Protein AF-A0A519CHN9-F1 (afdb_monomer_lite)

Sequence (125 aa):
NIEKINLNLLLLMMNKLQKLRKNSKKWVTFDMKNNVLLIVVDSLRADKFYNQKSTEHTPNIDKLLENSFNFTNIISSTDGTYSSLGSLFTGKNPFNHNVTWSQNHLNTTESLQELKKNKIKLYAT

Foldseek 3Di:
DVVVVVVVVVVVVVVVVVVVVVVVPPPPPPPDPDDDDDDDDPPDDPVQQVDPPHPDDDPPVVVVPVVDDDDPPDDFLDPDPQLSVQCVQQVDHSVPQPGDPVRHDDRSVVSVVVCVVVVHDDDDD

Structure (mmCIF, N/CA/C/O backbone):
data_AF-A0A519CHN9-F1
#
_entry.id   AF-A0A519CHN9-F1
#
loop_
_atom_site.group_PDB
_atom_site.id
_atom_site.type_symbol
_atom_site.label_atom_id
_atom_site.label_alt_id
_atom_site.label_comp_id
_atom_site.label_asym_id
_atom_site.label_entity_id
_atom_site.label_seq_id
_atom_site.pdbx_PDB_ins_code
_atom_site.Cartn_x
_atom_site.Cartn_y
_atom_site.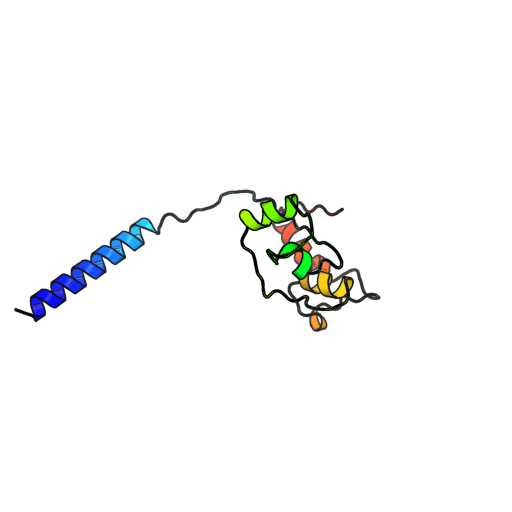Cartn_z
_atom_site.occupancy
_atom_site.B_iso_or_equiv
_atom_site.auth_seq_id
_atom_site.auth_comp_id
_atom_site.auth_asym_id
_atom_site.auth_atom_id
_atom_site.pdbx_PDB_model_num
ATOM 1 N N . ASN A 1 1 ? 6.151 -35.437 49.389 1.00 61.94 1 ASN A N 1
ATOM 2 C CA . ASN A 1 1 ? 4.979 -34.529 49.465 1.00 61.94 1 ASN A CA 1
ATOM 3 C C . ASN A 1 1 ? 5.039 -33.427 48.399 1.00 61.94 1 ASN A C 1
ATOM 5 O O . ASN A 1 1 ? 4.064 -33.235 47.691 1.00 61.94 1 ASN A O 1
ATOM 9 N N . ILE A 1 2 ? 6.196 -32.781 48.204 1.00 60.34 2 ILE A N 1
ATOM 10 C CA . ILE A 1 2 ? 6.413 -31.702 47.215 1.00 60.34 2 ILE A CA 1
ATOM 11 C C . ILE A 1 2 ? 6.310 -32.185 45.750 1.00 60.34 2 ILE A C 1
ATOM 13 O O . ILE A 1 2 ? 5.668 -31.536 44.931 1.00 60.34 2 ILE A O 1
ATOM 17 N N . GLU A 1 3 ? 6.837 -33.368 45.419 1.00 67.56 3 GLU A N 1
ATOM 18 C CA . GLU A 1 3 ? 6.760 -33.914 44.049 1.00 67.56 3 GLU A CA 1
ATOM 19 C C . GLU A 1 3 ? 5.323 -34.210 43.589 1.00 67.56 3 GLU A C 1
ATOM 21 O O . GLU A 1 3 ? 4.958 -33.906 42.455 1.00 67.56 3 GLU A O 1
ATOM 26 N N . LYS A 1 4 ? 4.466 -34.722 44.485 1.00 66.44 4 LYS A N 1
ATOM 27 C CA . LYS A 1 4 ? 3.037 -34.946 44.191 1.00 66.44 4 LYS A CA 1
ATOM 28 C C . LYS A 1 4 ? 2.291 -33.634 43.920 1.00 66.44 4 LYS A C 1
ATOM 30 O O . LYS A 1 4 ? 1.401 -33.609 43.074 1.00 66.44 4 LYS A O 1
ATOM 35 N N . ILE A 1 5 ? 2.664 -32.547 44.600 1.00 72.00 5 ILE A N 1
ATOM 36 C CA . ILE A 1 5 ? 2.086 -31.212 44.377 1.00 72.00 5 ILE A CA 1
ATOM 37 C C . ILE A 1 5 ? 2.493 -30.682 42.993 1.00 72.00 5 ILE A C 1
ATOM 39 O O . ILE A 1 5 ? 1.635 -30.201 42.254 1.00 72.00 5 ILE A O 1
ATOM 43 N N . ASN A 1 6 ? 3.758 -30.858 42.596 1.00 78.50 6 ASN A N 1
ATOM 44 C CA . ASN A 1 6 ? 4.243 -30.456 41.271 1.00 78.50 6 ASN A CA 1
ATOM 45 C C . ASN A 1 6 ? 3.575 -31.239 40.130 1.00 78.50 6 ASN A C 1
ATOM 47 O O . ASN A 1 6 ? 3.205 -30.642 39.118 1.00 78.50 6 ASN A O 1
ATOM 51 N N . LEU A 1 7 ? 3.345 -32.547 40.298 1.00 78.56 7 LEU A N 1
ATOM 52 C CA . LEU A 1 7 ? 2.612 -33.350 39.311 1.00 78.56 7 LEU A CA 1
ATOM 53 C C . LEU A 1 7 ? 1.145 -32.920 39.171 1.00 78.56 7 LEU A C 1
ATOM 55 O O . LEU A 1 7 ? 0.643 -32.820 38.052 1.00 78.56 7 LEU A O 1
ATOM 59 N N . ASN A 1 8 ? 0.467 -32.612 40.280 1.00 85.06 8 ASN A N 1
ATOM 60 C CA . ASN A 1 8 ? -0.912 -32.119 40.238 1.00 85.06 8 ASN A CA 1
ATOM 61 C C . ASN A 1 8 ? -1.011 -30.746 39.559 1.00 85.06 8 ASN A C 1
ATOM 63 O O . ASN A 1 8 ? -1.954 -30.501 38.805 1.00 85.06 8 ASN A O 1
ATOM 67 N N . LEU A 1 9 ? -0.027 -29.868 39.778 1.00 84.12 9 LEU A N 1
ATOM 68 C CA . LEU A 1 9 ? 0.030 -28.557 39.132 1.00 84.12 9 LEU A CA 1
ATOM 69 C C . LEU A 1 9 ? 0.277 -28.682 37.620 1.00 84.12 9 LEU A C 1
ATOM 71 O O . LEU A 1 9 ? -0.406 -28.030 36.828 1.00 84.12 9 LEU A O 1
ATOM 75 N N . LEU A 1 10 ? 1.186 -29.574 37.214 1.00 84.44 10 LEU A N 1
ATOM 76 C CA . LEU A 1 10 ? 1.451 -29.870 35.805 1.00 84.44 10 LEU A CA 1
ATOM 77 C C . LEU A 1 10 ? 0.201 -30.429 35.112 1.00 84.44 10 LEU A C 1
ATOM 79 O O . LEU A 1 10 ? -0.173 -29.967 34.033 1.00 84.44 10 LEU A O 1
ATOM 83 N N . LEU A 1 11 ? -0.500 -31.364 35.758 1.00 86.38 11 LEU A N 1
ATOM 84 C CA . LEU A 1 11 ? -1.737 -31.945 35.238 1.00 86.38 11 LEU A CA 1
ATOM 85 C C . LEU A 1 11 ? -2.847 -30.890 35.096 1.00 86.38 11 LEU A C 1
ATOM 87 O O . LEU A 1 11 ? -3.566 -30.871 34.094 1.00 86.38 11 LEU A O 1
ATOM 91 N N . LEU A 1 12 ? -2.956 -29.962 36.053 1.00 88.94 12 LEU A N 1
ATOM 92 C CA . LEU A 1 12 ? -3.894 -28.840 35.991 1.00 88.94 12 LEU A CA 1
ATOM 93 C C . LEU A 1 12 ? -3.587 -27.910 34.805 1.00 88.94 12 LEU A C 1
ATOM 95 O O . LEU A 1 12 ? -4.499 -27.521 34.069 1.00 88.94 12 LEU A O 1
ATOM 99 N N . MET A 1 13 ? -2.308 -27.588 34.583 1.00 84.31 13 MET A N 1
ATOM 100 C CA . MET A 1 13 ? -1.868 -26.780 33.442 1.00 84.31 13 MET A CA 1
ATOM 101 C C . MET A 1 13 ? -2.162 -27.479 32.112 1.00 84.31 13 MET A C 1
ATOM 103 O O . MET A 1 13 ? -2.726 -26.859 31.207 1.00 84.31 13 MET A O 1
ATOM 107 N N . MET A 1 14 ? -1.865 -28.777 32.006 1.00 80.94 14 MET A N 1
ATOM 108 C CA . MET A 1 14 ? -2.149 -29.564 30.803 1.00 80.94 14 MET A CA 1
ATOM 109 C C . MET A 1 14 ? -3.653 -29.632 30.509 1.00 80.94 14 MET A C 1
ATOM 111 O O . MET A 1 14 ? -4.060 -29.429 29.366 1.00 80.94 14 MET A O 1
ATOM 115 N N . ASN A 1 15 ? -4.498 -29.813 31.526 1.00 84.75 15 ASN A N 1
ATOM 116 C CA . ASN A 1 15 ? -5.955 -29.825 31.360 1.00 84.75 15 ASN A CA 1
ATOM 117 C C . ASN A 1 15 ? -6.507 -28.457 30.930 1.00 84.75 15 ASN A C 1
ATOM 119 O O . ASN A 1 15 ? -7.392 -28.381 30.071 1.00 84.75 15 ASN A O 1
ATOM 123 N N . LYS A 1 16 ? -5.959 -27.358 31.469 1.00 82.44 16 LYS A N 1
ATOM 124 C CA . LYS A 1 16 ? -6.336 -25.994 31.067 1.00 82.44 16 LYS A CA 1
ATOM 125 C C . LYS A 1 16 ? -5.946 -25.721 29.611 1.00 82.44 16 LYS A C 1
ATOM 127 O O . LYS A 1 16 ? -6.774 -25.223 28.851 1.00 82.44 16 LYS A O 1
ATOM 132 N N . LEU A 1 17 ? -4.746 -26.135 29.195 1.00 78.00 17 LEU A N 1
ATOM 133 C CA . LEU A 1 17 ? -4.287 -26.051 27.803 1.00 78.00 17 LEU A CA 1
ATOM 134 C C . LEU A 1 17 ? -5.149 -26.895 26.858 1.00 78.00 17 LEU A C 1
ATOM 136 O O . LEU A 1 17 ? -5.529 -26.427 25.787 1.00 78.00 17 LEU A O 1
ATOM 140 N N . GLN A 1 18 ? -5.531 -28.111 27.255 1.00 75.44 18 GLN A N 1
ATOM 141 C CA . GLN A 1 18 ? -6.424 -28.953 26.457 1.00 75.44 18 GLN A CA 1
ATOM 142 C C . GLN A 1 18 ? -7.824 -28.342 26.304 1.00 75.44 18 GLN A C 1
ATOM 144 O O . GLN A 1 18 ? -8.412 -28.435 25.223 1.00 75.44 18 GLN A O 1
ATOM 149 N N . LYS A 1 19 ? -8.351 -27.685 27.346 1.00 73.06 19 LYS A N 1
ATOM 150 C CA . LYS A 1 19 ? -9.637 -26.971 27.297 1.00 73.06 19 LYS A CA 1
ATOM 151 C C . LYS A 1 19 ? -9.566 -25.739 26.390 1.00 73.06 19 LYS A C 1
ATOM 153 O O . LYS A 1 19 ? -10.455 -25.551 25.563 1.00 73.06 19 LYS A O 1
ATOM 158 N N . LEU A 1 20 ? -8.482 -24.964 26.474 1.00 70.31 20 LEU A N 1
ATOM 159 C CA . LEU A 1 20 ? -8.211 -23.848 25.560 1.00 70.31 20 LEU A CA 1
ATOM 160 C C . LEU A 1 20 ? -8.096 -24.334 24.106 1.00 70.31 20 LEU A C 1
ATOM 162 O O . LEU A 1 20 ? -8.723 -23.756 23.224 1.00 70.31 20 LEU A O 1
ATOM 166 N N . ARG A 1 21 ? -7.407 -25.459 23.867 1.00 66.38 21 ARG A N 1
ATOM 167 C CA . ARG A 1 21 ? -7.287 -26.087 22.539 1.00 66.38 21 ARG A CA 1
ATOM 168 C C . ARG A 1 21 ? -8.617 -26.616 21.993 1.00 66.38 21 ARG A C 1
ATOM 170 O O . ARG A 1 21 ? -8.829 -26.610 20.785 1.00 66.38 21 ARG A O 1
ATOM 177 N N . LYS A 1 22 ? -9.516 -27.115 22.850 1.00 61.56 22 LYS A N 1
ATOM 178 C CA . LYS A 1 22 ? -10.867 -27.536 22.431 1.00 61.56 22 LYS A CA 1
ATOM 179 C C . LYS A 1 22 ? -11.746 -26.333 22.077 1.00 61.56 22 LYS A C 1
ATOM 181 O O . LYS A 1 22 ? -12.467 -26.406 21.089 1.00 61.56 22 LYS A O 1
ATOM 186 N N . ASN A 1 23 ? -11.622 -25.223 22.804 1.00 59.31 23 ASN A N 1
ATOM 187 C CA . ASN A 1 23 ? -12.347 -23.984 22.504 1.00 59.31 23 ASN A CA 1
ATOM 188 C C . ASN A 1 23 ? -11.767 -23.210 21.306 1.00 59.31 23 ASN A C 1
ATOM 190 O O . ASN A 1 23 ? -12.498 -22.467 20.660 1.00 59.31 23 ASN A O 1
ATOM 194 N N . SER A 1 24 ? -10.492 -23.414 20.960 1.00 55.78 24 SER A N 1
ATOM 195 C CA . SER A 1 24 ? -9.856 -22.788 19.791 1.00 55.78 24 SER A CA 1
ATOM 196 C C . SER A 1 24 ? -10.160 -23.494 18.463 1.00 55.78 24 SER A C 1
ATOM 198 O O . SER A 1 24 ? -9.761 -23.009 17.412 1.00 55.78 24 SER A O 1
ATOM 200 N N . LYS A 1 25 ? -10.851 -24.645 18.483 1.00 47.62 25 LYS A N 1
ATOM 201 C CA . LYS A 1 25 ? -11.217 -25.417 17.279 1.00 47.62 25 LYS A CA 1
ATOM 202 C C . LYS A 1 25 ? -12.506 -24.948 16.597 1.00 47.62 25 LYS A C 1
ATOM 204 O O . LYS A 1 25 ? -13.026 -25.653 15.735 1.00 47.62 25 LYS A O 1
ATOM 209 N N . LYS A 1 26 ? -13.002 -23.752 16.915 1.00 43.62 26 LYS A N 1
ATOM 210 C CA . LYS A 1 26 ? -13.918 -23.043 16.020 1.00 43.62 26 LYS A CA 1
ATOM 211 C C . LYS A 1 26 ? -13.058 -22.369 14.954 1.00 43.62 26 LYS A C 1
ATOM 213 O O . LYS A 1 26 ? -12.722 -21.195 15.067 1.00 43.62 26 LYS A O 1
ATOM 218 N N . TRP A 1 27 ? -12.643 -23.139 13.950 1.00 42.03 27 TRP A N 1
ATOM 219 C CA . TRP A 1 27 ? -12.181 -22.533 12.710 1.00 42.03 27 TRP A CA 1
ATOM 220 C C . TRP A 1 27 ? -13.363 -21.728 12.200 1.00 42.03 27 TRP A C 1
ATOM 222 O O . TRP A 1 27 ? -14.407 -22.296 11.879 1.00 42.03 27 TRP A O 1
ATOM 232 N N . VAL A 1 28 ? -13.243 -20.405 12.220 1.00 43.47 28 VAL A N 1
ATOM 233 C CA . VAL A 1 28 ? -14.173 -19.569 11.479 1.00 43.47 28 VAL A CA 1
ATOM 234 C C . VAL A 1 28 ? -13.859 -19.842 10.016 1.00 43.47 28 VAL A C 1
ATOM 236 O O . VAL A 1 28 ? -12.993 -19.217 9.416 1.00 43.47 28 VAL A O 1
ATOM 239 N N . THR A 1 29 ? -14.500 -20.865 9.461 1.00 40.09 29 THR A N 1
ATOM 240 C CA . THR A 1 29 ? -14.624 -21.023 8.021 1.00 40.09 29 THR A CA 1
ATOM 241 C C . THR A 1 29 ? -15.515 -19.878 7.574 1.00 40.09 29 THR A C 1
ATOM 243 O O . THR A 1 29 ? -16.740 -19.973 7.628 1.00 40.09 29 THR A O 1
ATOM 246 N N . PHE A 1 30 ? -14.897 -18.746 7.240 1.00 43.19 30 PHE A N 1
ATOM 247 C CA . PHE A 1 30 ? -15.588 -17.674 6.547 1.00 43.19 30 PHE A CA 1
ATOM 248 C C . PHE A 1 30 ? -15.931 -18.200 5.155 1.00 43.19 30 PHE A C 1
ATOM 250 O O . PHE A 1 30 ? -15.135 -18.076 4.230 1.00 43.19 30 PHE A O 1
ATOM 257 N N . ASP A 1 31 ? -17.116 -18.784 5.003 1.00 57.28 31 ASP A N 1
ATOM 258 C CA . ASP A 1 31 ? -17.751 -18.895 3.692 1.00 57.28 31 ASP A CA 1
ATOM 259 C C . ASP A 1 31 ? -18.364 -17.534 3.341 1.00 57.28 31 ASP A C 1
ATOM 261 O O . ASP A 1 31 ? -19.576 -17.342 3.274 1.00 57.28 31 ASP A O 1
ATOM 265 N N . MET A 1 32 ? -17.497 -16.525 3.244 1.00 50.53 32 MET A N 1
ATOM 266 C CA . MET A 1 32 ? -17.874 -15.205 2.778 1.00 50.53 32 MET A CA 1
ATOM 267 C C . MET A 1 32 ? -17.245 -15.021 1.416 1.00 50.53 32 MET A C 1
ATOM 269 O O . MET A 1 32 ? -16.021 -15.022 1.268 1.00 50.53 32 MET A O 1
ATOM 273 N N . LYS A 1 33 ? -18.095 -14.806 0.414 1.00 71.06 33 LYS A N 1
ATOM 274 C CA . LYS A 1 33 ? -17.701 -14.172 -0.839 1.00 71.06 33 LYS A CA 1
ATOM 275 C C . LYS A 1 33 ? -17.289 -12.729 -0.519 1.00 71.06 33 LYS A C 1
ATOM 277 O O . LYS A 1 33 ? -18.051 -11.792 -0.733 1.00 71.06 33 LYS A O 1
ATOM 282 N N . ASN A 1 34 ? -16.119 -12.575 0.094 1.00 76.31 34 ASN A N 1
ATOM 283 C CA . ASN A 1 34 ? -15.568 -11.295 0.495 1.00 76.31 34 ASN A CA 1
ATOM 284 C C . ASN A 1 34 ? -15.247 -10.506 -0.764 1.00 76.31 34 ASN A C 1
ATOM 286 O O . ASN A 1 34 ? -14.489 -10.961 -1.621 1.00 76.31 34 ASN A O 1
ATOM 290 N N . ASN A 1 35 ? -15.834 -9.322 -0.868 1.00 87.00 35 ASN A N 1
ATOM 291 C CA . ASN A 1 35 ? -15.426 -8.363 -1.876 1.00 87.00 35 ASN A CA 1
ATOM 292 C C . ASN A 1 35 ? -14.214 -7.608 -1.335 1.00 87.00 35 ASN A C 1
ATOM 294 O O . ASN A 1 35 ? -14.190 -7.218 -0.169 1.00 87.00 35 ASN A O 1
ATOM 298 N N . VAL A 1 36 ? -13.219 -7.406 -2.189 1.00 88.56 36 VAL A N 1
ATOM 299 C CA . VAL A 1 36 ? -12.029 -6.624 -1.857 1.00 88.56 36 VAL A CA 1
ATOM 300 C C . VAL A 1 36 ? -12.126 -5.307 -2.611 1.00 88.56 36 VAL A C 1
ATOM 302 O O . VAL A 1 36 ? -12.242 -5.307 -3.835 1.00 88.56 36 VAL A O 1
ATOM 305 N N . LEU A 1 37 ? -12.093 -4.196 -1.877 1.00 91.50 37 LEU A N 1
ATOM 306 C CA . LEU A 1 37 ? -11.987 -2.852 -2.435 1.00 91.50 37 LEU A CA 1
ATOM 307 C C . LEU A 1 37 ? -10.575 -2.331 -2.162 1.00 91.50 37 LEU A C 1
ATOM 309 O O . LEU A 1 37 ? -10.187 -2.175 -1.006 1.00 91.50 37 LEU A O 1
ATOM 313 N N . LEU A 1 38 ? -9.821 -2.069 -3.228 1.00 92.25 38 LEU A N 1
ATOM 314 C CA . LEU A 1 38 ? -8.505 -1.442 -3.157 1.00 92.25 38 LEU A CA 1
ATOM 315 C C . LEU A 1 38 ? -8.643 0.032 -3.545 1.00 92.25 38 LEU A C 1
ATOM 317 O O . LEU A 1 38 ? -9.015 0.337 -4.675 1.00 92.25 38 LEU A O 1
ATOM 321 N N . ILE A 1 39 ? -8.337 0.931 -2.610 1.00 93.38 39 ILE A N 1
ATOM 322 C CA . ILE A 1 39 ? -8.296 2.377 -2.844 1.00 93.38 39 ILE A CA 1
ATOM 323 C C . ILE A 1 39 ? -6.828 2.795 -2.829 1.00 93.38 39 ILE A C 1
ATOM 325 O O . ILE A 1 39 ? -6.140 2.586 -1.832 1.00 93.38 39 ILE A O 1
ATOM 329 N N . VAL A 1 40 ? -6.354 3.382 -3.928 1.00 92.62 40 VAL A N 1
ATOM 330 C CA . VAL A 1 40 ? -5.004 3.946 -4.030 1.00 92.62 40 VAL A CA 1
ATOM 331 C C . VAL A 1 40 ? -5.130 5.426 -4.354 1.00 92.62 40 VAL A C 1
ATOM 333 O O . VAL A 1 40 ? -5.868 5.800 -5.262 1.00 92.62 40 VAL A O 1
ATOM 336 N N . VAL A 1 41 ? -4.425 6.261 -3.597 1.00 92.38 41 VAL A N 1
ATOM 337 C CA . VAL A 1 41 ? -4.408 7.714 -3.778 1.00 92.38 41 VAL A CA 1
ATOM 338 C C . VAL A 1 41 ? -2.990 8.116 -4.148 1.00 92.38 41 VAL A C 1
ATOM 340 O O . VAL A 1 41 ? -2.050 7.796 -3.419 1.00 92.38 41 VAL A O 1
ATOM 343 N N . ASP A 1 42 ? -2.831 8.792 -5.283 1.00 91.62 42 ASP A N 1
ATOM 344 C CA . ASP A 1 42 ? -1.519 9.258 -5.724 1.00 91.62 42 ASP A CA 1
ATOM 345 C C . ASP A 1 42 ? -1.004 10.372 -4.799 1.00 91.62 42 ASP A C 1
ATOM 347 O O . ASP A 1 42 ? -1.755 11.257 -4.384 1.00 91.62 42 ASP A O 1
ATOM 351 N N . SER A 1 43 ? 0.287 10.313 -4.470 1.00 90.88 43 SER A N 1
ATOM 352 C CA . SER A 1 43 ? 1.015 11.341 -3.716 1.00 90.88 43 SER A CA 1
ATOM 353 C C . SER A 1 43 ? 0.433 11.680 -2.330 1.00 90.88 43 SER A C 1
ATOM 355 O O . SER A 1 43 ? 0.669 12.763 -1.787 1.00 90.88 43 SER A O 1
ATOM 357 N N . LEU A 1 44 ? -0.289 10.738 -1.714 1.00 89.94 44 LEU A N 1
ATOM 358 C CA . LEU A 1 44 ? -0.848 10.878 -0.371 1.00 89.94 44 LEU A CA 1
ATOM 359 C C . LEU A 1 44 ? 0.225 10.619 0.702 1.00 89.94 44 LEU A C 1
ATOM 361 O O . LEU A 1 44 ? 0.661 9.488 0.916 1.00 89.94 44 LEU A O 1
ATOM 365 N N . ARG A 1 45 ? 0.651 11.672 1.405 1.00 88.19 45 ARG A N 1
ATOM 366 C CA . ARG A 1 45 ? 1.677 11.572 2.456 1.00 88.19 45 ARG A CA 1
ATOM 367 C C . ARG A 1 45 ? 1.087 11.172 3.808 1.00 88.19 45 ARG A C 1
ATOM 369 O O . ARG A 1 45 ? 0.128 11.780 4.258 1.00 88.19 45 ARG A O 1
ATOM 376 N N . ALA A 1 46 ? 1.714 10.224 4.502 1.00 87.94 46 ALA A N 1
ATOM 377 C CA . ALA A 1 46 ? 1.216 9.689 5.775 1.00 87.94 46 ALA A CA 1
ATOM 378 C C . ALA A 1 46 ? 1.078 10.733 6.905 1.00 87.94 46 ALA A C 1
ATOM 380 O O . ALA A 1 46 ? 0.167 10.645 7.727 1.00 87.94 46 ALA A O 1
ATOM 381 N N . ASP A 1 47 ? 1.944 11.749 6.947 1.00 86.56 47 ASP A N 1
ATOM 382 C CA . ASP A 1 47 ? 1.957 12.767 8.008 1.00 86.56 47 ASP A CA 1
ATOM 383 C C . ASP A 1 47 ? 0.702 13.655 8.044 1.00 86.56 47 ASP A C 1
ATOM 385 O O . ASP A 1 47 ? 0.476 14.355 9.031 1.00 86.56 47 ASP A O 1
ATOM 389 N N . LYS A 1 48 ? -0.125 13.583 6.998 1.00 86.00 48 LYS A N 1
ATOM 390 C CA . LYS A 1 48 ? -1.378 14.321 6.826 1.00 86.00 48 LYS A CA 1
ATOM 391 C C . LYS A 1 48 ? -2.559 13.783 7.638 1.00 86.00 48 LYS A C 1
ATOM 393 O O . LYS A 1 48 ? -3.366 14.568 8.123 1.00 86.00 48 LYS A O 1
ATOM 398 N N . PHE A 1 49 ? -2.625 12.475 7.873 1.00 83.06 49 PHE A N 1
ATOM 399 C CA . PHE A 1 49 ? -3.780 11.827 8.525 1.00 83.06 49 PHE A CA 1
ATOM 400 C C . PHE A 1 49 ? -3.404 10.909 9.695 1.00 83.06 49 PHE A C 1
ATOM 402 O O . PHE A 1 49 ? -4.274 10.502 10.454 1.00 83.06 49 PHE A O 1
ATOM 409 N N . TYR A 1 50 ? -2.118 10.595 9.898 1.00 76.38 50 TYR A N 1
ATOM 410 C CA . TYR A 1 50 ? -1.690 9.764 11.034 1.00 76.38 50 TYR A CA 1
ATOM 411 C C . TYR A 1 50 ? -1.411 10.541 12.326 1.00 76.38 50 TYR A C 1
ATOM 413 O O . TYR A 1 50 ? -1.435 9.964 13.414 1.00 76.38 50 TYR A O 1
ATOM 421 N N . ASN A 1 51 ? -1.119 11.839 12.239 1.00 70.00 51 ASN A N 1
ATOM 422 C CA . ASN A 1 51 ? -0.756 12.629 13.410 1.00 70.00 51 ASN A CA 1
ATOM 423 C C . ASN A 1 51 ? -1.998 13.247 14.058 1.00 70.00 51 ASN A C 1
ATOM 425 O O . ASN A 1 51 ? -2.687 14.038 13.427 1.00 70.00 51 ASN A O 1
ATOM 429 N N . GLN A 1 52 ? -2.202 13.011 15.360 1.00 62.06 52 GLN A N 1
ATOM 430 C CA . GLN A 1 52 ? -3.248 13.684 16.159 1.00 62.06 52 GLN A CA 1
ATOM 431 C C . GLN A 1 52 ? -3.118 15.219 16.173 1.00 62.06 52 GLN A C 1
ATOM 433 O O . GLN A 1 52 ? -4.048 15.923 16.547 1.00 62.06 52 GLN A O 1
ATOM 438 N N . LYS A 1 53 ? -1.948 15.744 15.789 1.00 62.41 53 LYS A N 1
ATOM 439 C CA . LYS A 1 53 ? -1.680 17.181 15.635 1.00 62.41 53 LYS A CA 1
ATOM 440 C C . LYS A 1 53 ? -1.928 17.699 14.215 1.00 62.41 53 LYS A C 1
ATOM 442 O O . LYS A 1 53 ? -1.589 18.846 13.934 1.00 62.41 53 LYS A O 1
ATOM 447 N N . SER A 1 54 ? -2.441 16.863 13.316 1.00 65.94 54 SER A N 1
ATOM 448 C CA . SER A 1 54 ? -2.821 17.296 11.978 1.00 65.94 54 SER A CA 1
ATOM 449 C C . SER A 1 54 ? -3.922 18.351 12.076 1.00 65.94 54 SER A C 1
ATOM 451 O O . SER A 1 54 ? -4.904 18.179 12.792 1.00 65.94 54 SER A O 1
ATOM 453 N N . THR A 1 55 ? -3.745 19.461 11.366 1.00 72.44 55 THR A N 1
ATOM 454 C CA . THR A 1 55 ? -4.784 20.484 11.176 1.00 72.44 55 THR A CA 1
ATOM 455 C C . THR A 1 55 ? -5.742 20.117 10.042 1.00 72.44 55 THR A C 1
ATOM 457 O O . THR A 1 55 ? -6.588 20.924 9.664 1.00 72.44 55 THR A O 1
ATOM 460 N N . GLU A 1 56 ? -5.561 18.949 9.429 1.00 79.81 56 GLU A N 1
ATOM 461 C CA . GLU A 1 56 ? -6.311 18.528 8.257 1.00 79.81 56 GLU A CA 1
ATOM 462 C C . GLU A 1 56 ? -7.628 17.882 8.667 1.00 79.81 56 GLU A C 1
ATOM 464 O O . GLU A 1 56 ? -7.709 17.132 9.636 1.00 79.81 56 GLU A O 1
ATOM 469 N N . HIS A 1 57 ? -8.685 18.204 7.925 1.00 85.12 57 HIS A N 1
ATOM 470 C CA . HIS A 1 57 ? -10.016 17.689 8.194 1.00 85.12 57 HIS A CA 1
ATOM 471 C C . HIS A 1 57 ? -10.309 16.507 7.266 1.00 85.12 57 HIS A C 1
ATOM 473 O O . HIS A 1 57 ? -10.722 16.700 6.120 1.00 85.12 57 HIS A O 1
ATOM 479 N N . THR A 1 58 ? -10.094 15.282 7.755 1.00 89.88 58 THR A N 1
ATOM 480 C CA . THR A 1 58 ? -10.224 14.038 6.976 1.00 89.88 58 THR A CA 1
ATOM 481 C C . THR A 1 58 ? -11.249 13.057 7.562 1.00 89.88 58 THR A C 1
ATOM 483 O O . THR A 1 58 ? -10.954 11.870 7.704 1.00 89.88 58 THR A O 1
ATOM 486 N N . PRO A 1 59 ? -12.511 13.472 7.799 1.00 89.69 59 PRO A N 1
ATOM 487 C CA . PRO A 1 59 ? -13.471 12.720 8.619 1.00 89.69 59 PRO A CA 1
ATOM 488 C C . PRO A 1 59 ? -13.789 11.304 8.112 1.00 89.69 59 PRO A C 1
ATOM 490 O O . PRO A 1 59 ? -14.176 10.437 8.892 1.00 89.69 59 PRO A O 1
ATOM 493 N N . ASN A 1 60 ? -13.657 11.048 6.808 1.00 92.56 60 ASN A N 1
ATOM 494 C CA . ASN A 1 60 ? -13.872 9.715 6.239 1.00 92.56 60 ASN A CA 1
ATOM 495 C C . ASN A 1 60 ? -12.657 8.794 6.425 1.00 92.56 60 ASN A C 1
ATOM 497 O O . ASN A 1 60 ? -12.837 7.600 6.651 1.00 92.56 60 ASN A O 1
ATOM 501 N N . ILE A 1 61 ? -11.440 9.341 6.338 1.00 90.94 61 ILE A N 1
ATOM 502 C CA . ILE A 1 61 ? -10.204 8.589 6.590 1.00 90.94 61 ILE A CA 1
ATOM 503 C C . ILE A 1 61 ? -10.099 8.306 8.087 1.00 90.94 61 ILE A C 1
ATOM 505 O O . ILE A 1 61 ? -9.813 7.177 8.460 1.00 90.94 61 ILE A O 1
ATOM 509 N N . ASP A 1 62 ? -10.436 9.278 8.935 1.00 89.50 62 ASP A N 1
ATOM 510 C CA . ASP A 1 62 ? -10.405 9.134 10.393 1.00 89.50 62 ASP A CA 1
ATOM 511 C C . ASP A 1 62 ? -11.315 7.979 10.846 1.00 89.50 62 ASP A C 1
ATOM 513 O O . ASP A 1 62 ? -10.872 7.058 11.531 1.00 89.50 62 ASP A O 1
ATOM 517 N N . LYS A 1 63 ? -12.560 7.943 10.347 1.00 91.56 63 LYS A N 1
ATOM 518 C CA . LYS A 1 63 ? -13.496 6.830 10.586 1.00 91.56 63 LYS A CA 1
ATOM 519 C C . LYS A 1 63 ? -12.988 5.488 10.065 1.00 91.56 63 LYS A C 1
ATOM 521 O O . LYS A 1 63 ? -13.308 4.452 10.648 1.00 91.56 63 LYS A O 1
ATOM 526 N N . LEU A 1 64 ? -12.256 5.479 8.948 1.00 91.50 64 LEU A N 1
ATOM 527 C CA . LEU A 1 64 ? -11.658 4.253 8.424 1.00 91.50 64 LEU A CA 1
ATOM 528 C C . LEU A 1 64 ? -10.566 3.761 9.379 1.00 91.50 64 LEU A C 1
ATOM 530 O O . LEU A 1 64 ? -10.625 2.608 9.791 1.00 91.50 64 LEU A O 1
ATOM 534 N N . LEU A 1 65 ? -9.656 4.652 9.786 1.00 89.25 65 LEU A N 1
ATOM 535 C CA . LEU A 1 65 ? -8.545 4.367 10.697 1.00 89.25 65 LEU A CA 1
ATOM 536 C C . LEU A 1 65 ? -9.017 3.854 12.065 1.00 89.25 65 LEU A C 1
ATOM 538 O O . LEU A 1 65 ? -8.365 2.978 12.628 1.00 89.25 65 LEU A O 1
ATOM 542 N N . GLU A 1 66 ? -10.134 4.364 12.593 1.00 90.31 66 GLU A N 1
ATOM 543 C CA . GLU A 1 66 ? -10.738 3.891 13.851 1.00 90.31 66 GLU A CA 1
ATO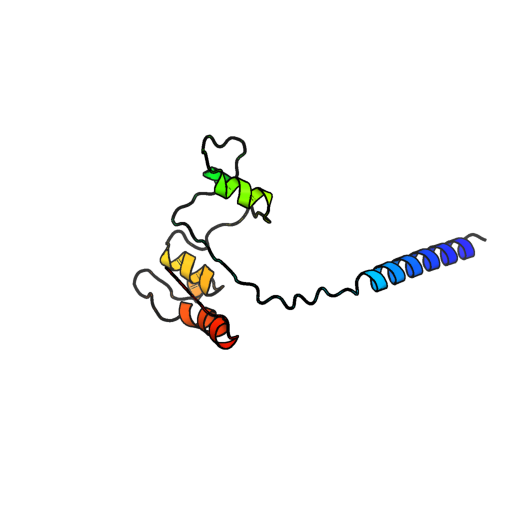M 544 C C . GLU A 1 66 ? -11.233 2.438 13.774 1.00 90.31 66 GLU A C 1
ATOM 546 O O . GLU A 1 66 ? -11.231 1.726 14.779 1.00 90.31 66 GLU A O 1
ATOM 551 N N . ASN A 1 67 ? -11.647 1.987 12.586 1.00 92.31 67 ASN A N 1
ATOM 552 C CA . ASN A 1 67 ? -12.240 0.667 12.360 1.00 92.31 67 ASN A CA 1
ATOM 553 C C . ASN A 1 67 ? -11.305 -0.304 11.611 1.00 92.31 67 ASN A C 1
ATOM 555 O O . ASN A 1 67 ? -11.727 -1.409 11.259 1.00 92.31 67 ASN A O 1
ATOM 559 N N . SER A 1 68 ? -10.051 0.081 11.351 1.00 90.62 68 SER A N 1
ATOM 560 C CA . SER A 1 68 ? -9.073 -0.710 10.596 1.00 90.62 68 SER A CA 1
ATOM 561 C C . SER A 1 68 ? -7.801 -1.017 11.382 1.00 90.62 68 SER A C 1
ATOM 563 O O . SER A 1 68 ? -7.494 -0.421 12.411 1.00 90.62 68 SER A O 1
ATOM 565 N N . PHE A 1 69 ? -7.019 -1.964 10.860 1.00 92.00 69 PHE A N 1
ATOM 566 C CA . PHE A 1 69 ? -5.633 -2.145 11.277 1.00 92.00 69 PHE A CA 1
ATOM 567 C C . PHE A 1 69 ? -4.738 -1.202 10.482 1.00 92.00 69 PHE A C 1
ATOM 569 O O . PHE A 1 69 ? -4.722 -1.248 9.252 1.00 92.00 69 PHE A O 1
ATOM 576 N N . ASN A 1 70 ? -3.977 -0.376 11.196 1.00 88.38 70 ASN A N 1
ATOM 577 C CA . ASN A 1 70 ? -3.145 0.660 10.598 1.00 88.38 70 ASN A CA 1
ATOM 578 C C . ASN A 1 70 ? -1.663 0.315 10.741 1.00 88.38 70 ASN A C 1
ATOM 580 O O . ASN A 1 70 ? -1.227 -0.187 11.778 1.00 88.38 70 ASN A O 1
ATOM 584 N N . PHE A 1 71 ? -0.881 0.626 9.711 1.00 90.44 71 PHE A N 1
ATOM 585 C CA . PHE A 1 71 ? 0.545 0.318 9.657 1.00 90.44 71 PHE A CA 1
ATOM 586 C C . PHE A 1 71 ? 1.347 1.607 9.460 1.00 90.44 71 PHE A C 1
ATOM 588 O O . PHE A 1 71 ? 1.327 2.210 8.390 1.00 90.44 71 PHE A O 1
ATOM 595 N N . THR A 1 72 ? 2.077 2.022 10.495 1.00 89.38 72 THR A N 1
ATOM 596 C CA . THR A 1 72 ? 2.805 3.305 10.533 1.00 89.38 72 THR A CA 1
ATOM 597 C C . THR A 1 72 ? 4.154 3.280 9.819 1.00 89.38 72 THR A C 1
ATOM 599 O O . THR A 1 72 ? 4.727 4.328 9.541 1.00 89.38 72 THR A O 1
ATOM 602 N N . ASN A 1 73 ? 4.675 2.089 9.523 1.00 90.56 73 ASN A N 1
ATOM 603 C CA . ASN A 1 73 ? 6.019 1.882 8.984 1.00 90.56 73 ASN A CA 1
ATOM 604 C C . ASN A 1 73 ? 5.978 1.298 7.562 1.00 90.56 73 ASN A C 1
ATOM 606 O O . ASN A 1 73 ? 6.804 0.458 7.210 1.00 90.56 73 ASN A O 1
ATOM 610 N N . ILE A 1 74 ? 5.001 1.717 6.751 1.00 91.00 74 ILE A N 1
ATOM 611 C CA . ILE A 1 74 ? 4.928 1.361 5.329 1.00 91.00 74 ILE A CA 1
ATOM 612 C C . ILE A 1 74 ? 5.634 2.440 4.509 1.00 91.00 74 ILE A C 1
ATOM 614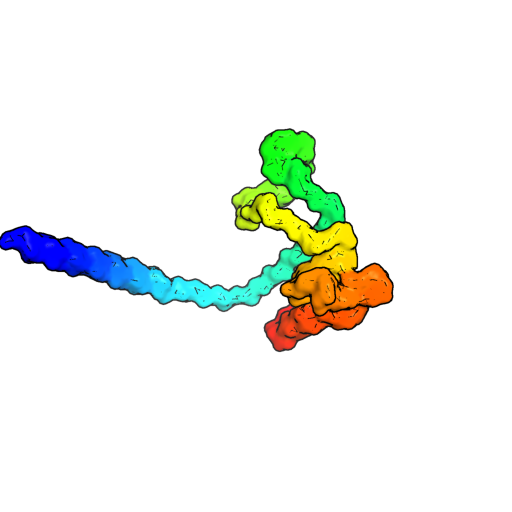 O O . ILE A 1 74 ? 5.324 3.623 4.622 1.00 91.00 74 ILE A O 1
ATOM 618 N N . ILE A 1 75 ? 6.566 2.012 3.660 1.00 91.62 75 ILE A N 1
ATOM 619 C CA . ILE A 1 75 ? 7.293 2.864 2.718 1.00 91.62 75 ILE A CA 1
ATOM 620 C C . ILE A 1 75 ? 6.992 2.351 1.310 1.00 91.62 75 ILE A C 1
ATOM 622 O O . ILE A 1 75 ? 6.935 1.140 1.088 1.00 91.62 75 ILE A O 1
ATOM 626 N N . SER A 1 76 ? 6.782 3.268 0.365 1.00 92.31 76 SER A N 1
ATOM 627 C CA . SER A 1 76 ? 6.601 2.908 -1.043 1.00 92.31 76 SER A CA 1
ATOM 628 C C . SER A 1 76 ? 7.840 2.191 -1.588 1.00 92.31 76 SER A C 1
ATOM 630 O O . SER A 1 76 ? 8.968 2.541 -1.244 1.00 92.31 76 SER A O 1
ATOM 632 N N . SER A 1 77 ? 7.642 1.212 -2.473 1.00 92.31 77 SER A N 1
ATOM 633 C CA . SER A 1 77 ? 8.746 0.487 -3.114 1.00 92.31 77 SER A CA 1
ATOM 634 C C . SER A 1 77 ? 9.590 1.384 -4.027 1.00 92.31 77 SER A C 1
ATOM 636 O O . SER A 1 77 ? 10.785 1.142 -4.169 1.00 92.31 77 SER A O 1
ATOM 638 N N . THR A 1 78 ? 8.979 2.419 -4.617 1.00 91.94 78 THR A N 1
ATOM 639 C CA . THR A 1 78 ? 9.642 3.463 -5.421 1.00 91.94 78 THR A CA 1
ATOM 640 C C . THR A 1 78 ? 8.957 4.815 -5.263 1.00 91.94 78 THR A C 1
ATOM 642 O O . THR A 1 78 ? 7.811 4.896 -4.822 1.00 91.94 78 THR A O 1
ATOM 645 N N . ASP A 1 79 ? 9.622 5.869 -5.716 1.00 89.88 79 ASP A N 1
ATOM 646 C CA . ASP A 1 79 ? 9.087 7.227 -5.856 1.00 89.88 79 ASP A CA 1
ATOM 647 C C . ASP A 1 79 ? 8.208 7.429 -7.110 1.00 89.88 79 ASP A C 1
ATOM 649 O O . ASP A 1 79 ? 7.375 8.328 -7.130 1.00 89.88 79 ASP A O 1
ATOM 653 N N . GLY A 1 80 ? 8.339 6.588 -8.143 1.00 89.62 80 GLY A N 1
ATOM 654 C CA . GLY A 1 80 ? 7.509 6.664 -9.355 1.00 89.62 80 GLY A CA 1
ATOM 655 C C . GLY A 1 80 ? 6.184 5.892 -9.280 1.00 89.62 80 GLY A C 1
ATOM 656 O O . GLY A 1 80 ? 6.182 4.714 -8.926 1.00 89.62 80 GLY A O 1
ATOM 657 N N . THR A 1 81 ? 5.078 6.510 -9.721 1.00 89.81 81 THR A N 1
ATOM 658 C CA . THR A 1 81 ? 3.709 5.943 -9.705 1.00 89.81 81 THR A CA 1
ATOM 659 C C . THR A 1 81 ? 3.600 4.589 -10.414 1.00 89.81 81 THR A C 1
ATOM 661 O O . THR A 1 81 ? 3.049 3.638 -9.869 1.00 89.81 81 THR A O 1
ATOM 664 N N . TYR A 1 82 ? 4.153 4.458 -11.625 1.00 88.19 82 TYR A N 1
ATOM 665 C CA . TYR A 1 82 ? 4.069 3.207 -12.392 1.00 88.19 82 TYR A CA 1
ATOM 666 C C . TYR A 1 82 ? 4.815 2.054 -11.720 1.00 88.19 82 TYR A C 1
ATOM 668 O O . TYR A 1 82 ? 4.316 0.932 -11.674 1.00 88.19 82 TYR A O 1
ATOM 676 N N . SER A 1 83 ? 6.006 2.328 -11.188 1.00 89.31 83 SER A N 1
ATOM 677 C CA . SER A 1 83 ? 6.839 1.293 -10.580 1.00 89.31 83 SER A CA 1
ATOM 678 C C . SER A 1 83 ? 6.303 0.882 -9.202 1.00 89.31 83 SER A C 1
ATOM 680 O O . SER A 1 83 ? 6.224 -0.309 -8.905 1.00 89.31 83 SER A O 1
ATOM 682 N N . SER A 1 84 ? 5.797 1.832 -8.407 1.00 91.50 84 SER A N 1
ATOM 683 C CA . SER A 1 84 ? 5.174 1.537 -7.111 1.00 91.50 84 SER A CA 1
ATOM 684 C C . SER A 1 84 ? 3.883 0.729 -7.269 1.00 91.50 84 SER A C 1
ATOM 686 O O . SER A 1 84 ? 3.701 -0.275 -6.578 1.00 91.50 84 SER A O 1
ATOM 688 N N . LEU A 1 85 ? 3.025 1.082 -8.233 1.00 90.38 85 LEU A N 1
ATOM 689 C CA . LEU A 1 85 ? 1.843 0.286 -8.582 1.00 90.38 85 LEU A CA 1
ATOM 690 C C . LEU A 1 85 ? 2.224 -1.077 -9.173 1.00 90.38 85 LEU A C 1
ATOM 692 O O . LEU A 1 85 ? 1.586 -2.083 -8.864 1.00 90.38 85 LEU A O 1
ATOM 696 N N . GLY A 1 86 ? 3.282 -1.141 -9.985 1.00 89.50 86 GLY A N 1
ATOM 697 C CA . GLY A 1 86 ? 3.829 -2.392 -10.506 1.00 89.50 86 GLY A CA 1
ATOM 698 C C . GLY A 1 86 ? 4.215 -3.358 -9.387 1.00 89.50 86 GLY A C 1
ATOM 699 O O . GLY A 1 86 ? 3.815 -4.524 -9.407 1.00 89.50 86 GLY A O 1
ATOM 700 N N . SER A 1 87 ? 4.911 -2.855 -8.370 1.00 91.06 87 SER A N 1
ATOM 701 C CA . SER A 1 87 ? 5.263 -3.616 -7.169 1.00 91.06 87 SER A CA 1
ATOM 702 C C . SER A 1 87 ? 4.028 -4.030 -6.369 1.00 91.06 87 SER A C 1
ATOM 704 O O . SER A 1 87 ? 3.919 -5.192 -5.979 1.00 91.06 87 SER A O 1
ATOM 706 N N . LEU A 1 88 ? 3.063 -3.121 -6.188 1.00 91.25 88 LEU A N 1
ATOM 707 C CA . LEU A 1 88 ? 1.814 -3.383 -5.467 1.00 91.25 88 LEU A CA 1
ATOM 708 C C . LEU A 1 88 ? 1.005 -4.524 -6.101 1.00 91.25 88 LEU A C 1
ATOM 710 O O . LEU A 1 88 ? 0.554 -5.423 -5.396 1.00 91.25 88 LEU A O 1
ATOM 714 N N . PHE A 1 89 ? 0.832 -4.508 -7.426 1.00 88.19 89 PHE A N 1
ATOM 715 C CA . PHE A 1 89 ? 0.025 -5.514 -8.120 1.00 88.19 89 PHE A CA 1
ATOM 716 C C . PHE A 1 89 ? 0.753 -6.840 -8.329 1.00 88.19 89 PHE A C 1
ATOM 718 O O . PHE A 1 89 ? 0.105 -7.885 -8.344 1.00 88.19 89 PHE A O 1
ATOM 725 N N . THR A 1 90 ? 2.079 -6.824 -8.492 1.00 87.06 90 THR A N 1
ATOM 726 C CA . THR A 1 90 ? 2.851 -8.055 -8.732 1.00 87.06 90 THR A CA 1
ATOM 727 C C . THR A 1 90 ? 3.373 -8.718 -7.462 1.00 87.06 90 THR A C 1
ATOM 729 O O . THR A 1 90 ? 3.733 -9.895 -7.505 1.00 87.06 90 THR A O 1
ATOM 732 N N . GLY A 1 91 ? 3.458 -7.983 -6.350 1.00 88.75 91 GLY A N 1
ATOM 733 C CA . GLY A 1 91 ? 4.146 -8.425 -5.135 1.00 88.75 91 GLY A CA 1
ATOM 734 C C . GLY A 1 91 ? 5.661 -8.597 -5.316 1.00 88.75 91 GLY A C 1
ATOM 735 O O . GLY A 1 91 ? 6.306 -9.250 -4.498 1.00 88.75 91 GLY A O 1
ATOM 736 N N . LYS A 1 92 ? 6.239 -8.060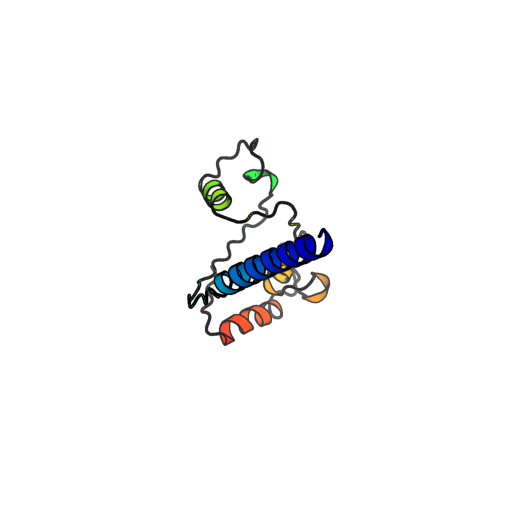 -6.398 1.00 89.25 92 LYS A N 1
ATOM 737 C CA . LYS A 1 92 ? 7.670 -8.151 -6.722 1.00 89.25 92 LYS A CA 1
ATOM 738 C C . LYS A 1 92 ? 8.356 -6.810 -6.459 1.00 89.25 92 LYS A C 1
ATOM 740 O O . LYS A 1 92 ? 7.728 -5.762 -6.508 1.00 89.25 92 LYS A O 1
ATOM 745 N N . ASN A 1 93 ? 9.664 -6.850 -6.214 1.00 90.50 93 ASN A N 1
ATOM 746 C CA . ASN A 1 93 ? 10.490 -5.646 -6.116 1.00 90.50 93 ASN A CA 1
ATOM 747 C C . ASN A 1 93 ? 10.515 -4.888 -7.470 1.00 90.50 93 ASN A C 1
ATOM 749 O O . ASN A 1 93 ? 10.479 -5.554 -8.511 1.00 90.50 93 ASN A O 1
ATOM 753 N N . PRO A 1 94 ? 10.646 -3.547 -7.465 1.00 89.12 94 PRO A N 1
ATOM 754 C CA . PRO A 1 94 ? 10.874 -2.704 -8.646 1.00 89.12 94 PRO A CA 1
ATOM 755 C C . PRO A 1 94 ? 11.814 -3.268 -9.708 1.00 89.12 94 PRO A C 1
ATOM 757 O O . PRO A 1 94 ? 11.503 -3.241 -10.899 1.00 89.12 94 PRO A O 1
ATOM 760 N N . PHE A 1 95 ? 12.930 -3.856 -9.279 1.00 88.44 95 PHE A N 1
ATOM 761 C CA . PHE A 1 95 ? 13.928 -4.433 -10.181 1.00 88.44 95 PHE A CA 1
ATOM 762 C C . PHE A 1 95 ? 13.460 -5.713 -10.898 1.00 88.44 95 PHE A C 1
ATOM 764 O O . PHE A 1 95 ? 14.057 -6.104 -11.894 1.00 88.44 95 PHE A O 1
ATOM 771 N N . ASN A 1 96 ? 12.400 -6.368 -10.412 1.00 87.62 96 ASN A N 1
ATOM 772 C CA . ASN A 1 96 ? 11.995 -7.714 -10.832 1.00 87.62 96 ASN A CA 1
ATOM 773 C C . ASN A 1 96 ? 10.677 -7.760 -11.622 1.00 87.62 96 ASN A C 1
ATOM 775 O O . ASN A 1 96 ? 10.344 -8.809 -12.175 1.00 87.62 96 ASN A O 1
ATOM 779 N N . HIS A 1 97 ? 9.885 -6.683 -11.640 1.00 83.62 97 HIS A N 1
ATOM 780 C CA . HIS A 1 97 ? 8.586 -6.679 -12.329 1.00 83.62 97 HIS A CA 1
ATOM 781 C C . HIS A 1 97 ? 8.601 -6.011 -13.707 1.00 83.62 97 HIS A C 1
ATOM 783 O O . HIS A 1 97 ? 7.643 -6.187 -14.460 1.00 83.62 97 HIS A O 1
ATOM 789 N N . ASN A 1 98 ? 9.668 -5.286 -14.065 1.00 80.81 98 ASN A N 1
ATOM 790 C CA . ASN A 1 98 ? 9.835 -4.611 -15.364 1.00 80.81 98 ASN A CA 1
ATOM 791 C C . ASN A 1 98 ? 8.663 -3.681 -15.733 1.00 80.81 98 ASN A C 1
ATOM 793 O O . ASN A 1 98 ? 8.276 -3.596 -16.893 1.00 80.81 98 ASN A O 1
ATOM 797 N N . VAL A 1 99 ? 8.079 -3.007 -14.736 1.00 82.69 99 VAL A N 1
ATOM 798 C CA . VAL A 1 99 ? 7.023 -2.003 -14.949 1.00 82.69 99 VAL A CA 1
ATOM 799 C C . VAL A 1 99 ? 7.695 -0.660 -14.789 1.00 82.69 99 VAL A C 1
ATOM 801 O O . VAL A 1 99 ? 8.142 -0.305 -13.700 1.00 82.69 99 VAL A O 1
ATOM 804 N N . THR A 1 100 ? 7.815 0.053 -15.893 1.00 78.12 100 THR A N 1
ATOM 805 C CA . THR A 1 100 ? 8.463 1.360 -15.955 1.00 78.12 100 THR A CA 1
ATOM 806 C C . THR A 1 100 ? 7.558 2.312 -16.713 1.00 78.12 100 THR A C 1
ATOM 808 O O . THR A 1 100 ? 6.647 1.882 -17.413 1.00 78.12 100 THR A O 1
ATOM 811 N N . TRP A 1 101 ? 7.840 3.611 -16.630 1.00 72.88 101 TRP A N 1
ATOM 812 C CA . TRP A 1 101 ? 7.082 4.628 -17.361 1.00 72.88 101 TRP A CA 1
ATOM 813 C C . TRP A 1 101 ? 6.943 4.329 -18.870 1.00 72.88 101 TRP A C 1
ATOM 8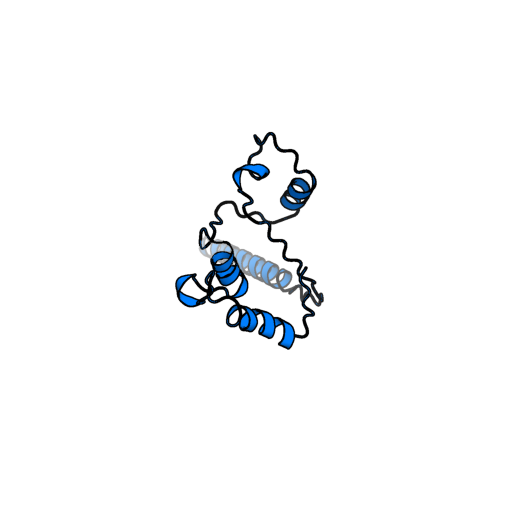15 O O . TRP A 1 101 ? 5.918 4.652 -19.465 1.00 72.88 101 TRP A O 1
ATOM 825 N N . SER A 1 102 ? 7.936 3.675 -19.486 1.00 71.81 102 SER A N 1
ATOM 826 C CA . SER A 1 102 ? 7.945 3.342 -20.917 1.00 71.81 102 SER A CA 1
ATOM 827 C C . SER A 1 102 ? 7.445 1.929 -21.254 1.00 71.81 102 SER A C 1
ATOM 829 O O . SER A 1 102 ? 7.061 1.684 -22.395 1.00 71.81 102 SER A O 1
ATOM 831 N N . GLN A 1 103 ? 7.435 0.988 -20.303 1.00 66.38 103 GLN A N 1
ATOM 832 C CA . GLN A 1 103 ? 7.105 -0.429 -20.531 1.00 66.38 103 GLN A CA 1
ATOM 833 C C . GLN A 1 103 ? 5.951 -0.861 -19.626 1.00 66.38 103 GLN A C 1
ATOM 835 O O . GLN A 1 103 ? 6.142 -1.525 -18.608 1.00 66.38 103 GLN A O 1
ATOM 840 N N . ASN A 1 104 ? 4.733 -0.452 -19.981 1.00 62.12 104 ASN A N 1
ATOM 841 C CA . ASN A 1 104 ? 3.656 -0.396 -18.995 1.00 62.12 104 ASN A CA 1
ATOM 842 C C . ASN A 1 104 ? 2.618 -1.532 -18.986 1.00 62.12 104 ASN A C 1
ATOM 844 O O . ASN A 1 104 ? 1.773 -1.519 -18.094 1.00 62.12 104 ASN A O 1
ATOM 848 N N . HIS A 1 105 ? 2.602 -2.517 -19.896 1.00 58.06 105 HIS A N 1
ATOM 849 C CA . HIS A 1 105 ? 1.320 -3.224 -20.131 1.00 58.06 105 HIS A CA 1
ATOM 850 C C . HIS A 1 105 ? 1.279 -4.760 -20.180 1.00 58.06 105 HIS A C 1
ATOM 852 O O . HIS A 1 105 ? 0.291 -5.286 -20.680 1.00 58.06 105 HIS A O 1
ATOM 858 N N . LEU A 1 106 ? 2.236 -5.516 -19.622 1.00 55.66 106 LEU A N 1
ATOM 859 C CA . LEU A 1 106 ? 2.118 -6.994 -19.646 1.00 55.66 106 LEU A CA 1
ATOM 860 C C . LEU A 1 106 ? 2.280 -7.693 -18.283 1.00 55.66 106 LEU A C 1
ATOM 862 O O . LEU A 1 106 ? 1.435 -8.513 -17.930 1.00 55.66 106 LEU A O 1
ATOM 866 N N . ASN A 1 107 ? 3.256 -7.328 -17.450 1.00 56.47 107 ASN A N 1
ATOM 867 C CA . ASN A 1 107 ? 3.591 -8.147 -16.270 1.00 56.47 107 ASN A CA 1
ATOM 868 C C . ASN A 1 107 ? 2.653 -7.994 -15.059 1.00 56.47 107 ASN A C 1
ATOM 870 O O . ASN A 1 107 ? 2.513 -8.928 -14.275 1.00 56.47 107 ASN A O 1
ATOM 874 N N . THR A 1 108 ? 1.978 -6.853 -14.891 1.00 58.69 108 THR A N 1
ATOM 875 C CA . THR A 1 108 ? 0.987 -6.660 -13.806 1.00 58.69 108 THR A CA 1
ATOM 876 C C . THR A 1 108 ? -0.276 -7.490 -14.006 1.00 58.69 108 THR A C 1
ATOM 878 O O . THR A 1 108 ? -1.027 -7.740 -13.062 1.00 58.69 108 THR A O 1
ATOM 881 N N . THR A 1 109 ? -0.517 -7.934 -15.240 1.00 63.16 109 THR A N 1
ATOM 882 C CA . THR A 1 109 ? -1.736 -8.656 -15.586 1.00 63.16 109 THR A CA 1
ATOM 883 C C . THR A 1 109 ? -1.737 -10.083 -15.061 1.00 63.16 109 THR A C 1
ATOM 885 O O . THR A 1 109 ? -2.810 -10.563 -14.727 1.00 63.16 109 THR A O 1
ATOM 888 N N . GLU A 1 110 ? -0.586 -10.741 -14.900 1.00 66.81 110 GLU A N 1
ATOM 889 C CA . GLU A 1 110 ? -0.512 -12.143 -14.460 1.00 66.81 110 GLU A CA 1
ATOM 890 C C . GLU A 1 110 ? -1.085 -12.343 -13.049 1.00 66.81 110 GLU A C 1
ATOM 892 O O . GLU A 1 110 ? -1.940 -13.203 -12.828 1.00 66.81 110 GLU A O 1
ATOM 897 N N . SER A 1 111 ? -0.679 -11.496 -12.101 1.00 69.31 111 SER A N 1
ATOM 898 C CA . SER A 1 111 ? -1.141 -11.552 -10.710 1.00 69.31 111 SER A CA 1
ATOM 899 C C . SER A 1 111 ? -2.647 -11.298 -10.601 1.00 69.31 111 SER A C 1
ATOM 901 O O . SER A 1 111 ? -3.359 -11.989 -9.875 1.00 69.31 111 SER A O 1
ATOM 903 N N . LEU A 1 112 ? -3.162 -10.344 -11.382 1.00 76.38 112 LEU A N 1
ATOM 904 C CA . LEU A 1 112 ? -4.595 -10.049 -11.448 1.00 76.38 112 LEU A CA 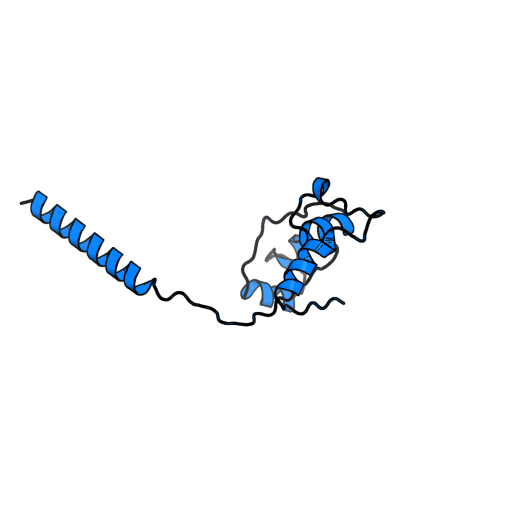1
ATOM 905 C C . LEU A 1 112 ? -5.375 -11.121 -12.232 1.00 76.38 112 LEU A C 1
ATOM 907 O O . LEU A 1 112 ? -6.531 -11.405 -11.921 1.00 76.38 112 LEU A O 1
ATOM 911 N N . GLN A 1 113 ? -4.770 -11.753 -13.236 1.00 75.25 113 GLN A N 1
ATOM 912 C CA . GLN A 1 113 ? -5.366 -12.868 -13.975 1.00 75.25 113 GLN A CA 1
ATOM 913 C C . GLN A 1 113 ? -5.563 -14.088 -13.074 1.00 75.25 113 GLN A C 1
ATOM 915 O O . GLN A 1 113 ? -6.578 -14.771 -13.209 1.00 75.25 113 GLN A O 1
ATOM 920 N N . GLU A 1 114 ? -4.664 -14.335 -12.121 1.00 76.31 114 GLU A N 1
ATOM 921 C CA . GLU A 1 114 ? -4.834 -15.401 -11.130 1.00 76.31 114 GLU A CA 1
ATOM 922 C C . GLU A 1 114 ? -6.101 -15.192 -10.279 1.00 76.31 114 GLU A C 1
ATOM 924 O O . GLU A 1 114 ? -6.850 -16.137 -10.022 1.00 76.31 114 GLU A O 1
ATOM 929 N N . LEU A 1 115 ? -6.439 -13.943 -9.939 1.00 76.56 115 LEU A N 1
ATOM 930 C CA . LEU A 1 115 ? -7.712 -13.626 -9.277 1.00 76.56 115 LEU A CA 1
ATOM 931 C C . LEU A 1 115 ? -8.918 -13.950 -10.177 1.00 76.56 115 LEU A C 1
ATOM 933 O O . LEU A 1 115 ? -9.907 -14.515 -9.703 1.00 76.56 115 LEU A O 1
ATOM 937 N N . LYS A 1 116 ? -8.830 -13.670 -11.488 1.00 77.62 116 LYS A N 1
ATOM 938 C CA . LYS A 1 116 ? -9.894 -14.025 -12.448 1.00 77.62 116 LYS A CA 1
ATOM 939 C C . LYS A 1 116 ? -10.102 -15.538 -12.548 1.00 77.62 116 LYS A C 1
ATOM 941 O O . LYS A 1 116 ? -11.251 -15.980 -12.589 1.00 77.62 116 LYS A O 1
ATOM 946 N N . LYS A 1 117 ? -9.025 -16.338 -12.549 1.00 80.69 117 LYS A N 1
ATOM 947 C CA . LYS A 1 117 ? -9.114 -17.815 -12.553 1.00 80.69 117 LYS A CA 1
ATOM 948 C C . LYS A 1 117 ? -9.885 -18.339 -11.339 1.00 80.69 117 LYS A C 1
ATOM 950 O O . LYS A 1 117 ? -10.680 -19.266 -11.468 1.00 80.69 117 LYS A O 1
ATOM 955 N N . ASN A 1 118 ? -9.742 -17.673 -10.195 1.00 79.31 118 ASN A N 1
ATOM 956 C CA . ASN A 1 118 ? -10.460 -17.977 -8.957 1.00 79.31 118 ASN A CA 1
ATOM 957 C C . ASN A 1 118 ? -11.911 -17.445 -8.917 1.00 79.31 118 ASN A C 1
ATOM 959 O O . ASN A 1 118 ? -12.511 -17.352 -7.848 1.00 79.31 118 ASN A O 1
ATOM 963 N N . LYS A 1 119 ? -12.509 -17.116 -10.075 1.00 79.62 119 LYS A N 1
ATOM 964 C CA . LYS A 1 119 ? -13.895 -16.621 -10.222 1.00 79.62 119 LYS A CA 1
ATOM 965 C C . LYS A 1 119 ? -14.171 -15.293 -9.497 1.00 79.62 119 LYS A C 1
ATOM 967 O O . LYS A 1 119 ? -15.334 -14.959 -9.247 1.00 79.62 119 LYS A O 1
ATOM 972 N N . ILE A 1 120 ? -13.133 -14.510 -9.196 1.00 82.50 120 ILE A N 1
ATOM 973 C CA . ILE A 1 120 ? -13.272 -13.149 -8.668 1.00 82.50 120 ILE A CA 1
ATOM 974 C C . ILE A 1 120 ? -13.529 -12.200 -9.845 1.00 82.50 120 ILE A C 1
ATOM 976 O O . ILE A 1 120 ? -12.800 -12.202 -10.838 1.00 82.50 120 ILE A O 1
ATOM 980 N N . LYS A 1 121 ? -14.583 -11.383 -9.744 1.00 87.31 121 LYS A N 1
ATOM 981 C CA . LYS A 1 121 ? -14.862 -10.323 -10.722 1.00 87.31 121 LYS A CA 1
ATOM 982 C C . LYS A 1 121 ? -14.005 -9.105 -10.383 1.00 87.31 121 LYS A C 1
ATOM 984 O O . LYS A 1 121 ? -14.036 -8.644 -9.247 1.00 87.31 121 LYS A O 1
ATOM 989 N N . LEU A 1 122 ? -13.260 -8.602 -11.363 1.00 87.00 122 LEU A N 1
ATOM 990 C CA . LEU A 1 122 ? -12.391 -7.436 -11.209 1.00 87.00 122 LEU A CA 1
ATOM 991 C C . LEU A 1 122 ? -13.006 -6.225 -11.905 1.00 87.00 122 LEU A C 1
ATOM 993 O O . LEU A 1 122 ? -13.449 -6.332 -13.049 1.00 87.00 122 LEU A O 1
ATOM 997 N N . TYR A 1 123 ? -12.976 -5.091 -11.215 1.00 88.00 123 TYR A N 1
ATOM 998 C CA . TYR A 1 123 ? -13.427 -3.792 -11.698 1.00 88.00 123 TYR A CA 1
ATOM 999 C C . TYR A 1 123 ? -12.339 -2.763 -11.381 1.00 88.00 123 TYR A C 1
ATOM 1001 O O . TYR A 1 123 ? -11.716 -2.841 -10.324 1.00 88.00 123 TYR A O 1
ATOM 1009 N N . ALA A 1 124 ? -12.104 -1.830 -12.297 1.00 85.56 124 ALA A N 1
ATOM 1010 C CA . ALA A 1 124 ? -11.199 -0.700 -12.120 1.00 85.56 124 ALA A CA 1
ATOM 1011 C C . ALA A 1 124 ? -11.867 0.546 -12.717 1.00 85.56 124 ALA A C 1
ATOM 1013 O O . ALA A 1 124 ? -12.660 0.413 -13.653 1.00 85.56 124 ALA A O 1
ATOM 1014 N N . THR A 1 125 ? -11.567 1.713 -12.151 1.00 81.44 125 THR A N 1
ATOM 1015 C CA . THR A 1 125 ? -12.029 3.027 -12.617 1.00 81.44 125 THR A CA 1
ATOM 1016 C C . THR A 1 125 ? -10.851 3.909 -12.980 1.00 81.44 125 THR A C 1
ATOM 1018 O O . THR A 1 125 ? -9.734 3.610 -12.502 1.00 81.44 125 THR A O 1
#

Radius of gyration: 24.09 Å; chains: 1; bounding box: 32×55×70 Å

Secondary structure (DSSP, 8-state):
-HHHHHHHHHHHHHHHHHHHHHHTT----------------TT--GGGTS-TT-----HHHHHHHHTS---TT---S-SSHHHHHHHHHH-S-HHHH--BTTB-SSTHHHHHHHHHHTT------

pLDDT: mean 79.16, std 13.49, range [40.09, 93.38]